Protein AF-A0A950S3W2-F1 (afdb_monomer_lite)

Secondary structure (DSSP, 8-state):
-TTHHHHTSSSSSS---TTSS-EEESSEEEEEEPPS-HHHHHHH--SSEEEEEEEPPSS--B-PPEEEETTEEEE-EEETTS---PPB----S--PPPP-SEEEEEEEEETTEEEEEEEEETTSEEE-TT-EEEEEE--

Structure (mmCIF, N/CA/C/O backbone):
data_AF-A0A950S3W2-F1
#
_entry.id   AF-A0A950S3W2-F1
#
loop_
_atom_site.group_PDB
_atom_site.id
_atom_site.type_symbol
_atom_site.label_atom_id
_atom_site.label_alt_id
_atom_site.label_comp_id
_atom_site.label_asym_id
_atom_site.label_entity_id
_atom_site.label_seq_id
_atom_site.pdbx_PDB_ins_code
_atom_site.Cartn_x
_atom_site.Cartn_y
_atom_site.Cartn_z
_atom_site.occupancy
_atom_site.B_iso_or_equiv
_atom_site.auth_seq_id
_atom_site.auth_comp_id
_atom_site.auth_asym_id
_atom_site.auth_atom_id
_atom_site.pdbx_PDB_model_num
ATOM 1 N N . MET A 1 1 ? 12.025 36.198 29.876 1.00 46.34 1 MET A N 1
ATOM 2 C CA . MET A 1 1 ? 12.358 36.046 28.439 1.00 46.34 1 MET A CA 1
ATOM 3 C C . MET A 1 1 ? 12.903 34.658 28.067 1.00 46.34 1 MET A C 1
ATOM 5 O O . MET A 1 1 ? 12.513 34.149 27.033 1.00 46.34 1 MET A O 1
ATOM 9 N N . ARG A 1 2 ? 13.694 33.974 28.914 1.00 46.84 2 ARG A N 1
ATOM 10 C CA . ARG A 1 2 ? 14.215 32.606 28.650 1.00 46.84 2 ARG A CA 1
ATOM 11 C C . ARG A 1 2 ? 13.176 31.465 28.613 1.00 46.84 2 ARG A C 1
ATOM 13 O O . ARG A 1 2 ? 13.414 30.462 27.960 1.00 46.84 2 ARG A O 1
ATOM 20 N N . LYS A 1 3 ? 12.030 31.611 29.296 1.00 39.44 3 LYS A N 1
ATOM 21 C CA . LYS A 1 3 ? 10.975 30.574 29.363 1.00 39.44 3 LYS A CA 1
ATOM 22 C C . LYS A 1 3 ? 10.058 30.535 28.131 1.00 39.44 3 LYS A C 1
ATOM 24 O O . LYS A 1 3 ? 9.446 29.512 27.872 1.00 39.44 3 LYS A O 1
ATOM 29 N N . LEU A 1 4 ? 9.996 31.628 27.366 1.00 46.94 4 LEU A N 1
ATOM 30 C CA . LEU A 1 4 ? 9.196 31.722 26.136 1.00 46.94 4 LEU A CA 1
ATOM 31 C C . LEU A 1 4 ? 9.912 31.108 24.924 1.00 46.94 4 LEU A C 1
ATOM 33 O O . LEU A 1 4 ? 9.260 30.726 23.963 1.00 46.94 4 LEU A O 1
ATOM 37 N N . ALA A 1 5 ? 11.239 30.957 24.988 1.00 48.47 5 ALA A N 1
ATOM 38 C CA . ALA A 1 5 ? 12.031 30.370 23.910 1.00 48.47 5 ALA A CA 1
ATOM 39 C C . ALA A 1 5 ? 11.947 28.832 23.858 1.00 48.47 5 ALA A C 1
ATOM 41 O O . ALA A 1 5 ? 12.119 28.257 22.790 1.00 48.47 5 ALA A O 1
ATOM 42 N N . LEU A 1 6 ? 11.649 28.157 24.980 1.00 47.00 6 LEU A N 1
ATOM 43 C CA . LEU A 1 6 ? 11.533 26.691 25.003 1.00 47.00 6 LEU A CA 1
ATOM 44 C C . LEU A 1 6 ? 10.199 26.178 24.443 1.00 47.00 6 LEU A C 1
ATOM 46 O O . LEU A 1 6 ? 10.153 25.072 23.917 1.00 47.00 6 LEU A O 1
ATOM 50 N N . ALA A 1 7 ? 9.125 26.969 24.521 1.00 48.53 7 ALA A N 1
ATOM 51 C CA . ALA A 1 7 ? 7.812 26.551 24.026 1.00 48.53 7 ALA A CA 1
ATOM 52 C C . ALA A 1 7 ? 7.728 26.547 22.487 1.00 48.53 7 ALA A C 1
ATOM 54 O O . ALA A 1 7 ? 6.929 25.811 21.919 1.00 48.53 7 ALA A O 1
ATOM 55 N N . ALA A 1 8 ? 8.576 27.326 21.808 1.00 47.78 8 ALA A N 1
ATOM 56 C CA . ALA A 1 8 ? 8.595 27.410 20.347 1.00 47.78 8 ALA A CA 1
ATOM 57 C C . ALA A 1 8 ? 9.380 26.267 19.671 1.00 47.78 8 ALA A C 1
ATOM 59 O O . ALA A 1 8 ? 9.231 26.056 18.472 1.00 47.78 8 ALA A O 1
ATOM 60 N N . ALA A 1 9 ? 10.194 25.514 20.421 1.00 49.66 9 ALA A N 1
ATOM 61 C CA . ALA A 1 9 ? 11.048 24.464 19.862 1.00 49.66 9 ALA A CA 1
ATOM 62 C C . ALA A 1 9 ? 10.365 23.085 19.757 1.00 49.66 9 ALA A C 1
ATOM 64 O O . ALA A 1 9 ? 10.875 22.215 19.058 1.00 49.66 9 ALA A O 1
ATOM 65 N N . LEU A 1 10 ? 9.217 22.868 20.414 1.00 49.28 10 LEU A N 1
ATOM 66 C CA . LEU A 1 10 ? 8.557 21.552 20.446 1.00 49.28 10 LEU A CA 1
ATOM 67 C C . LEU A 1 10 ? 7.534 21.308 19.322 1.00 49.28 10 LEU A C 1
ATOM 69 O O . LEU A 1 10 ? 7.019 20.201 19.209 1.00 49.28 10 LEU A O 1
ATOM 73 N N . VAL A 1 11 ? 7.229 22.307 18.488 1.00 50.56 11 VAL A N 1
ATOM 74 C CA . VAL A 1 11 ? 6.169 22.200 17.460 1.00 50.56 11 VAL A CA 1
ATOM 75 C C . VAL A 1 11 ? 6.723 21.816 16.074 1.00 50.56 11 VAL A C 1
ATOM 77 O O . VAL A 1 11 ? 5.967 21.606 15.134 1.00 50.56 11 VAL A O 1
ATOM 80 N N . LEU A 1 12 ? 8.042 21.664 15.923 1.00 48.38 12 LEU A N 1
ATOM 81 C CA . LEU A 1 12 ? 8.693 21.496 14.614 1.00 48.38 12 LEU A CA 1
ATOM 82 C C . LEU A 1 12 ? 8.993 20.046 14.186 1.00 48.38 12 LEU A C 1
ATOM 84 O O . LEU A 1 12 ? 9.631 19.858 13.157 1.00 48.38 12 LEU A O 1
ATOM 88 N N . PHE A 1 13 ? 8.522 19.020 14.907 1.00 47.81 13 PHE A N 1
ATOM 89 C CA . PHE A 1 13 ? 8.900 17.618 14.634 1.00 47.81 13 PHE A CA 1
ATOM 90 C C . PHE A 1 13 ? 7.822 16.713 14.008 1.00 47.81 13 PHE A C 1
ATOM 92 O O . PHE A 1 13 ? 8.011 15.503 13.962 1.00 47.81 13 PHE A O 1
ATOM 99 N N . ALA A 1 14 ? 6.710 17.249 13.497 1.00 48.41 14 ALA A N 1
ATOM 100 C CA . ALA A 1 14 ? 5.582 16.418 13.045 1.00 48.41 14 ALA A CA 1
ATOM 101 C C . ALA A 1 14 ? 5.309 16.421 11.525 1.00 48.41 14 ALA A C 1
ATOM 103 O O . ALA A 1 14 ? 4.193 16.109 11.121 1.00 48.41 14 ALA A O 1
ATOM 104 N N . ALA A 1 15 ? 6.270 16.784 10.665 1.00 47.22 15 ALA A N 1
ATOM 105 C CA . ALA A 1 15 ? 5.978 16.981 9.235 1.00 47.22 15 ALA A CA 1
ATOM 106 C C . ALA A 1 15 ? 6.979 16.359 8.243 1.00 47.22 15 ALA A C 1
ATOM 108 O O . ALA A 1 15 ? 7.160 16.885 7.147 1.00 47.22 15 ALA A O 1
ATOM 109 N N . THR A 1 16 ? 7.596 15.221 8.567 1.00 43.25 16 THR A N 1
ATOM 110 C CA . THR A 1 16 ? 8.374 14.440 7.584 1.00 43.25 16 THR A CA 1
ATOM 111 C C . THR A 1 16 ? 7.793 13.038 7.414 1.00 43.25 16 THR A C 1
ATOM 113 O O . THR A 1 16 ? 8.404 12.058 7.821 1.00 43.25 16 THR A O 1
ATOM 116 N N . ALA A 1 17 ? 6.595 12.931 6.837 1.00 50.59 17 ALA A N 1
ATOM 117 C CA . ALA A 1 17 ? 5.993 11.633 6.497 1.00 50.59 17 ALA A CA 1
ATOM 118 C C . ALA A 1 17 ? 5.350 11.598 5.096 1.00 50.59 17 ALA A C 1
ATOM 120 O O . ALA A 1 17 ? 4.615 10.677 4.762 1.00 50.59 17 ALA A O 1
ATOM 121 N N . PHE A 1 18 ? 5.643 12.570 4.226 1.00 45.41 18 PHE A N 1
ATOM 122 C CA . PHE A 1 18 ? 5.006 12.674 2.903 1.00 45.41 18 PHE A CA 1
ATOM 123 C C . PHE A 1 18 ? 5.556 11.715 1.825 1.00 45.41 18 PHE A C 1
ATOM 125 O O . PHE A 1 18 ? 5.277 11.901 0.646 1.00 45.41 18 PHE A O 1
ATOM 132 N N . ALA A 1 19 ? 6.282 10.662 2.208 1.00 54.50 19 ALA A N 1
ATOM 133 C CA . ALA A 1 19 ? 6.757 9.616 1.293 1.00 54.50 19 ALA A CA 1
ATOM 134 C C . ALA A 1 19 ? 6.420 8.190 1.773 1.00 54.50 19 ALA A C 1
ATOM 136 O O . ALA A 1 19 ? 7.074 7.233 1.374 1.00 54.50 19 ALA A O 1
ATOM 137 N N . GLN A 1 20 ? 5.418 8.027 2.645 1.00 74.00 20 GLN A N 1
ATOM 138 C CA . GLN A 1 20 ? 5.101 6.720 3.232 1.00 74.00 20 GLN A CA 1
ATOM 139 C C . GLN A 1 20 ? 4.090 5.883 2.442 1.00 74.00 20 GLN A C 1
ATOM 141 O O . GLN A 1 20 ? 3.775 4.798 2.906 1.00 74.00 20 GLN A O 1
ATOM 146 N N . GLN A 1 21 ? 3.584 6.334 1.286 1.00 85.94 21 GLN A N 1
ATOM 147 C CA . GLN A 1 21 ? 2.648 5.558 0.458 1.00 85.94 21 GLN A CA 1
ATOM 148 C C . GLN A 1 21 ? 2.937 5.704 -1.045 1.00 85.94 21 GLN A C 1
ATOM 150 O O . GLN A 1 21 ? 3.321 6.796 -1.475 1.00 85.94 21 GLN A O 1
ATOM 155 N N . PRO A 1 22 ? 2.750 4.642 -1.851 1.00 89.06 22 PRO A N 1
ATOM 156 C CA . PRO A 1 22 ? 2.891 4.721 -3.298 1.00 89.06 22 PRO A CA 1
ATOM 157 C C . PRO A 1 22 ? 1.784 5.585 -3.909 1.00 89.06 22 PRO A C 1
ATOM 159 O O . PRO A 1 22 ? 0.741 5.842 -3.296 1.00 89.06 22 PRO A O 1
ATOM 162 N N . ARG A 1 23 ? 1.975 6.011 -5.162 1.00 91.56 23 ARG A N 1
ATOM 163 C CA . ARG A 1 23 ? 0.945 6.764 -5.886 1.00 91.56 23 ARG A CA 1
ATOM 164 C C . ARG A 1 23 ? -0.194 5.833 -6.298 1.00 91.56 23 ARG A C 1
ATOM 166 O O . ARG A 1 23 ? -0.150 5.222 -7.363 1.00 91.56 23 ARG A O 1
ATOM 173 N N . ILE A 1 24 ? -1.231 5.768 -5.469 1.00 93.56 24 ILE A N 1
ATOM 174 C CA . ILE A 1 24 ? -2.447 5.003 -5.748 1.00 93.56 24 ILE A CA 1
ATOM 175 C C . ILE A 1 24 ? -3.443 5.883 -6.518 1.00 93.56 24 ILE A C 1
ATOM 177 O O . ILE A 1 24 ? -3.799 6.974 -6.073 1.00 93.56 24 ILE A O 1
ATOM 181 N N . VAL A 1 25 ? -3.888 5.419 -7.684 1.00 94.69 25 VAL A N 1
ATOM 182 C CA . VAL A 1 25 ? -4.834 6.102 -8.579 1.00 94.69 25 VAL A CA 1
ATOM 183 C C . VAL A 1 25 ? -6.117 5.292 -8.744 1.00 94.69 25 VAL A C 1
ATOM 185 O O . VAL A 1 25 ? -6.161 4.099 -8.450 1.00 94.69 25 VAL A O 1
ATOM 188 N N . HIS A 1 26 ? -7.173 5.970 -9.205 1.00 95.75 26 HIS A N 1
ATOM 189 C CA . HIS A 1 26 ? -8.501 5.396 -9.443 1.00 95.75 26 HIS A CA 1
ATOM 190 C C . HIS A 1 26 ? -9.041 4.582 -8.257 1.00 95.75 26 HIS A C 1
ATOM 192 O O . HIS A 1 26 ? -9.703 3.579 -8.453 1.00 95.75 26 HIS A O 1
ATOM 198 N N . GLY A 1 27 ? -8.786 4.993 -7.018 1.00 94.94 27 GLY A N 1
ATOM 199 C CA . GLY A 1 27 ? -9.340 4.356 -5.825 1.00 94.94 27 GLY A CA 1
ATOM 200 C C . GLY A 1 27 ? -9.488 5.348 -4.688 1.00 94.94 27 GLY A C 1
ATOM 201 O O . GLY A 1 27 ? -9.049 6.495 -4.787 1.00 94.94 27 GLY A O 1
ATOM 202 N N . THR A 1 28 ? -10.102 4.902 -3.597 1.00 96.62 28 THR A N 1
ATOM 203 C CA . THR A 1 28 ? -10.217 5.703 -2.373 1.00 96.62 28 THR A CA 1
ATOM 204 C C . THR A 1 28 ? -9.243 5.178 -1.335 1.00 96.62 28 THR A C 1
ATOM 206 O O . THR A 1 28 ? -9.381 4.038 -0.889 1.00 96.62 28 THR A O 1
ATOM 209 N N . VAL A 1 29 ? -8.280 6.002 -0.931 1.00 96.75 29 VAL A N 1
ATOM 210 C CA . VAL A 1 29 ? -7.288 5.636 0.086 1.00 96.75 29 VAL A CA 1
ATOM 211 C C . VAL A 1 29 ? -7.714 6.192 1.440 1.00 96.75 29 VAL A C 1
ATOM 213 O O . VAL A 1 29 ? -8.011 7.378 1.562 1.00 96.75 29 VAL A O 1
ATOM 216 N N . THR A 1 30 ? -7.752 5.331 2.455 1.00 96.81 30 THR A N 1
ATOM 217 C CA . THR A 1 30 ? -7.939 5.715 3.860 1.00 96.81 30 THR A CA 1
ATOM 218 C C . THR A 1 30 ? -6.699 5.325 4.650 1.00 96.81 30 THR A C 1
ATOM 220 O O . THR A 1 30 ? -6.422 4.135 4.804 1.00 96.81 30 THR A O 1
ATOM 223 N N . SER A 1 31 ? -5.973 6.318 5.157 1.00 96.00 31 SER A N 1
ATOM 224 C CA . SER A 1 31 ? -4.837 6.099 6.050 1.00 96.00 31 SER A CA 1
ATOM 225 C C . SER A 1 31 ? -5.294 5.789 7.474 1.00 96.00 31 SER A C 1
ATOM 227 O O . SER A 1 31 ? -6.200 6.440 8.001 1.00 96.00 31 SER A O 1
ATOM 229 N N . VAL A 1 32 ? -4.646 4.818 8.109 1.00 95.88 32 VAL A N 1
ATOM 230 C CA . VAL A 1 32 ? -4.821 4.462 9.522 1.00 95.88 32 VAL A CA 1
ATOM 231 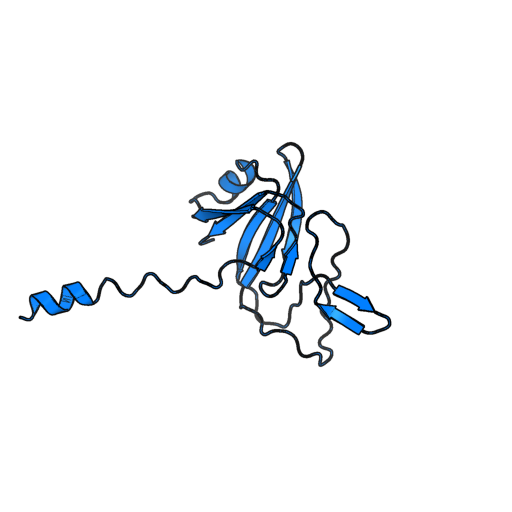C C . VAL A 1 32 ? -3.457 4.233 10.165 1.00 95.88 32 VAL A C 1
ATOM 233 O O . VAL A 1 32 ? -2.538 3.758 9.511 1.00 95.88 32 VAL A O 1
ATOM 236 N N . ALA A 1 33 ? -3.312 4.529 11.454 1.00 96.19 33 ALA A N 1
ATOM 237 C CA . ALA A 1 33 ? -2.081 4.212 12.176 1.00 96.19 33 ALA A CA 1
ATOM 238 C C . ALA A 1 33 ? -1.945 2.697 12.413 1.00 96.19 33 ALA A C 1
ATOM 240 O O . ALA A 1 33 ? -2.946 2.000 12.634 1.00 96.19 33 ALA A O 1
ATOM 241 N N . ALA A 1 34 ? -0.710 2.197 12.411 1.00 96.44 34 ALA A N 1
ATOM 242 C CA . ALA A 1 34 ? -0.394 0.839 12.826 1.00 96.44 34 ALA A CA 1
ATOM 243 C C . ALA A 1 34 ? -0.820 0.607 14.281 1.00 96.44 34 ALA A C 1
ATOM 245 O O . ALA A 1 34 ? -0.571 1.420 15.175 1.00 96.44 34 ALA A O 1
ATOM 246 N N . SER A 1 35 ? -1.490 -0.517 14.515 1.00 96.31 35 SER A N 1
ATOM 247 C CA . SER A 1 35 ? -1.806 -0.976 15.864 1.00 96.31 35 SER A CA 1
ATOM 248 C C . SER A 1 35 ? -0.659 -1.808 16.446 1.00 96.31 35 SER A C 1
ATOM 250 O O . SER A 1 35 ? 0.222 -2.266 15.722 1.00 96.31 35 SER A O 1
ATOM 252 N N . ALA A 1 36 ? -0.705 -2.069 17.755 1.00 95.75 36 ALA A N 1
ATOM 253 C CA . ALA A 1 36 ? 0.256 -2.957 18.415 1.00 95.75 36 ALA A CA 1
ATOM 254 C C . ALA A 1 36 ? 0.227 -4.404 17.874 1.00 95.75 36 ALA A C 1
ATOM 256 O O . ALA A 1 36 ? 1.217 -5.119 18.006 1.00 95.75 36 ALA A O 1
ATOM 257 N N . ASP A 1 37 ? -0.887 -4.832 17.266 1.00 97.06 37 ASP A N 1
ATOM 258 C CA . ASP A 1 37 ? -1.014 -6.118 16.574 1.00 97.06 37 ASP A CA 1
ATOM 259 C C . ASP A 1 37 ? -1.405 -5.885 15.108 1.00 97.06 37 ASP A C 1
ATOM 261 O O . ASP A 1 37 ? -2.577 -5.930 14.716 1.00 97.06 37 ASP A O 1
ATOM 265 N N . LEU A 1 38 ? -0.391 -5.635 14.278 1.00 95.81 38 LEU A N 1
ATOM 266 C CA . LEU A 1 38 ? -0.557 -5.439 12.839 1.00 95.81 38 LEU A CA 1
ATOM 267 C C . LEU A 1 38 ? -1.270 -6.627 12.169 1.00 95.81 38 LEU A C 1
ATOM 269 O O . LEU A 1 38 ? -2.098 -6.436 11.279 1.00 95.81 38 LEU A O 1
ATOM 273 N N . GLY A 1 39 ? -0.994 -7.857 12.610 1.00 95.81 39 GLY A N 1
ATOM 274 C CA . GLY A 1 39 ? -1.597 -9.057 12.034 1.00 95.81 39 GLY A CA 1
ATOM 275 C C . GLY A 1 39 ? -3.105 -9.116 12.273 1.00 95.81 39 GLY A C 1
ATOM 276 O O . GLY A 1 39 ? -3.868 -9.424 11.352 1.00 95.81 39 GLY A O 1
ATOM 277 N N . ALA A 1 40 ? -3.551 -8.803 13.490 1.00 96.50 40 ALA A N 1
ATOM 278 C CA . ALA A 1 40 ? -4.972 -8.690 13.804 1.00 96.50 40 ALA A CA 1
ATOM 279 C C . ALA A 1 40 ? -5.633 -7.516 13.067 1.00 96.50 40 ALA A C 1
ATOM 281 O O . ALA A 1 40 ? -6.747 -7.675 12.570 1.00 96.50 40 ALA A O 1
ATOM 282 N N . GLN A 1 41 ? -4.947 -6.376 12.931 1.00 96.81 41 GLN A N 1
ATOM 283 C CA . GLN A 1 41 ? -5.448 -5.221 12.177 1.00 96.81 41 GLN A CA 1
ATOM 284 C C . GLN A 1 41 ? -5.694 -5.557 10.698 1.00 96.81 41 GLN A C 1
ATOM 286 O O . GLN A 1 41 ? -6.751 -5.222 10.163 1.00 96.81 41 GLN A O 1
ATOM 291 N N . ILE A 1 42 ? -4.761 -6.266 10.054 1.00 96.25 42 ILE A N 1
ATOM 292 C CA . ILE A 1 42 ? -4.905 -6.704 8.659 1.00 96.25 42 ILE A CA 1
ATOM 293 C C . ILE A 1 42 ? -6.071 -7.694 8.527 1.00 96.25 42 ILE A C 1
ATOM 295 O O . ILE A 1 42 ? -6.966 -7.470 7.715 1.00 96.25 42 ILE A O 1
ATOM 299 N N . ARG A 1 43 ? -6.120 -8.748 9.357 1.00 94.25 43 ARG A N 1
ATOM 300 C CA . ARG A 1 43 ? -7.200 -9.761 9.312 1.00 94.25 43 ARG A CA 1
ATOM 301 C C . ARG A 1 43 ? -8.581 -9.200 9.682 1.00 94.25 43 ARG A C 1
ATOM 303 O O . ARG A 1 43 ? -9.611 -9.725 9.258 1.00 94.25 43 ARG A O 1
ATOM 310 N N . GLY A 1 44 ? -8.620 -8.154 10.503 1.00 93.62 44 GLY A N 1
ATOM 311 C CA . GLY A 1 44 ? -9.848 -7.470 10.909 1.00 93.62 44 GLY A CA 1
ATOM 312 C C . GLY A 1 44 ? -10.386 -6.494 9.862 1.00 93.62 44 GLY A C 1
ATOM 313 O O . GLY A 1 44 ? -11.576 -6.177 9.880 1.00 93.62 44 GLY A O 1
ATOM 314 N N . SER A 1 45 ? -9.543 -6.033 8.936 1.00 92.50 45 SER A N 1
ATOM 315 C CA . SER A 1 45 ? -9.965 -5.135 7.863 1.00 92.50 45 SER A CA 1
ATOM 316 C C . SER A 1 45 ? -10.885 -5.848 6.867 1.00 92.50 45 SER A C 1
ATOM 318 O O . SER A 1 45 ? -10.836 -7.064 6.675 1.00 92.50 45 SER A O 1
ATOM 320 N N . ARG A 1 46 ? -11.777 -5.077 6.247 1.00 90.69 46 ARG A N 1
ATOM 321 C CA . ARG A 1 46 ? -12.705 -5.537 5.199 1.00 90.69 46 ARG A CA 1
ATOM 322 C C . ARG A 1 46 ? -12.521 -4.773 3.893 1.00 90.69 46 ARG A C 1
ATOM 324 O O . ARG A 1 46 ? -13.300 -4.933 2.959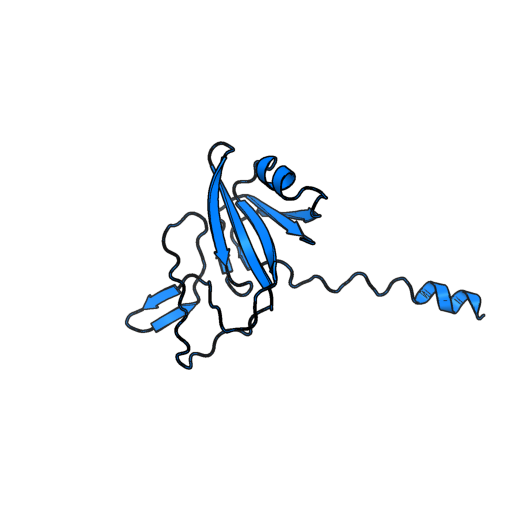 1.00 90.69 46 ARG A O 1
ATOM 331 N N . THR A 1 47 ? -11.501 -3.926 3.832 1.00 95.56 47 THR A N 1
ATOM 332 C CA . THR A 1 47 ? -11.176 -3.154 2.642 1.00 95.56 47 THR A CA 1
ATOM 333 C C . THR A 1 47 ? -10.575 -4.071 1.584 1.00 95.56 47 THR A C 1
ATOM 335 O O . THR A 1 47 ? -9.745 -4.917 1.906 1.00 95.56 47 THR A O 1
ATOM 338 N N . LYS A 1 48 ? -10.968 -3.889 0.316 1.00 96.75 48 LYS A N 1
ATOM 339 C CA . LYS A 1 48 ? -10.514 -4.735 -0.801 1.00 96.75 48 LYS A CA 1
ATOM 340 C C . LYS A 1 48 ? -8.989 -4.798 -0.912 1.00 96.75 48 LYS A C 1
ATOM 342 O O . LYS A 1 48 ? -8.455 -5.852 -1.245 1.00 96.75 48 LYS A O 1
ATOM 347 N N . TYR A 1 49 ? -8.301 -3.698 -0.610 1.00 97.69 49 TYR A N 1
ATOM 348 C CA . TYR A 1 49 ? -6.847 -3.672 -0.507 1.00 97.69 49 TYR A CA 1
ATOM 349 C C . TYR A 1 49 ? -6.380 -3.105 0.831 1.00 97.69 49 TYR A C 1
ATOM 351 O O . TYR A 1 49 ? -6.952 -2.142 1.346 1.00 97.69 49 TYR A O 1
ATOM 359 N N . ILE A 1 50 ? -5.310 -3.682 1.372 1.00 97.94 50 ILE A N 1
ATOM 360 C CA . ILE A 1 50 ? -4.654 -3.220 2.599 1.00 97.94 50 ILE A CA 1
ATOM 361 C C . ILE A 1 50 ? -3.165 -3.101 2.302 1.00 97.94 50 ILE A C 1
ATOM 363 O O . ILE A 1 50 ? -2.579 -4.064 1.816 1.00 97.94 50 ILE A O 1
ATOM 367 N N . GLY A 1 51 ? -2.555 -1.951 2.563 1.00 96.75 51 GLY A N 1
ATOM 368 C CA . GLY A 1 51 ? -1.148 -1.701 2.257 1.00 96.75 51 GLY A CA 1
ATOM 369 C C . GLY A 1 51 ? -0.369 -1.098 3.411 1.00 96.75 51 GLY A C 1
ATOM 370 O O . GLY A 1 51 ? -0.954 -0.419 4.246 1.00 96.75 51 GLY A O 1
ATOM 371 N N . TYR A 1 52 ? 0.937 -1.336 3.442 1.00 96.56 52 TYR A N 1
ATOM 372 C CA . TYR A 1 52 ? 1.887 -0.618 4.296 1.00 96.56 52 TYR A CA 1
ATOM 373 C C . TYR A 1 52 ? 3.285 -0.628 3.678 1.00 96.56 52 TYR A C 1
ATOM 375 O O . TYR A 1 52 ? 3.574 -1.437 2.793 1.00 96.56 52 TYR A O 1
ATOM 383 N N . ALA A 1 53 ? 4.152 0.270 4.141 1.00 94.69 53 ALA A N 1
ATOM 384 C CA . ALA A 1 53 ? 5.554 0.320 3.740 1.00 94.69 53 ALA A CA 1
ATOM 385 C C . ALA A 1 53 ? 6.427 -0.557 4.653 1.00 94.69 53 ALA A C 1
ATOM 387 O O . ALA A 1 53 ? 6.175 -0.649 5.851 1.00 94.69 53 ALA A O 1
ATOM 388 N N . VAL A 1 54 ? 7.464 -1.176 4.088 1.00 91.06 54 VAL A N 1
ATOM 389 C CA . VAL A 1 54 ? 8.477 -1.973 4.800 1.00 91.06 54 VAL A CA 1
ATOM 390 C C . VAL A 1 54 ? 9.871 -1.514 4.373 1.00 91.06 54 VAL A C 1
ATOM 392 O O . VAL A 1 54 ? 10.058 -1.259 3.182 1.00 91.06 54 VAL A O 1
ATOM 395 N N . PRO A 1 55 ? 10.861 -1.435 5.285 1.00 89.19 55 PRO A N 1
ATOM 396 C CA . PRO A 1 55 ? 12.253 -1.180 4.924 1.00 89.19 55 PRO A CA 1
ATOM 397 C C . PRO A 1 55 ? 12.776 -2.151 3.863 1.00 89.19 55 PRO A C 1
ATOM 399 O O . PRO A 1 55 ? 12.624 -3.368 3.979 1.00 89.19 55 PRO A O 1
ATOM 402 N N . GLN A 1 56 ? 13.412 -1.600 2.836 1.00 82.12 56 GLN A N 1
ATOM 403 C CA . GLN A 1 56 ? 14.104 -2.363 1.809 1.00 82.12 56 GLN A CA 1
ATOM 404 C C . GLN A 1 56 ? 15.538 -2.660 2.275 1.00 82.12 56 GLN A C 1
ATOM 406 O O . GLN A 1 56 ? 16.173 -1.831 2.925 1.00 82.12 56 GLN A O 1
ATOM 411 N N . ILE A 1 57 ? 16.062 -3.836 1.928 1.00 81.69 57 ILE A N 1
ATOM 412 C CA . ILE A 1 57 ? 17.503 -4.104 2.025 1.00 81.69 57 ILE A CA 1
ATOM 413 C C . ILE A 1 57 ? 18.205 -3.319 0.906 1.00 81.69 57 ILE A C 1
ATOM 415 O O . ILE A 1 57 ? 17.636 -3.131 -0.171 1.00 81.69 57 ILE A O 1
ATOM 419 N N . GLU A 1 58 ? 19.420 -2.834 1.165 1.00 73.56 58 GLU A N 1
ATOM 420 C CA . GLU A 1 58 ? 20.220 -2.143 0.150 1.00 73.56 58 GLU A CA 1
ATOM 421 C C . GLU A 1 58 ? 20.424 -3.018 -1.096 1.00 73.56 58 GLU A C 1
ATOM 423 O O . GLU A 1 58 ? 20.757 -4.200 -0.997 1.00 73.56 58 GLU A O 1
ATOM 428 N N . GLY A 1 59 ? 20.229 -2.413 -2.268 1.00 69.75 59 GLY A N 1
ATOM 429 C CA . GLY A 1 59 ? 20.292 -3.073 -3.569 1.00 69.75 59 GLY A CA 1
ATOM 430 C C . GLY A 1 59 ? 19.298 -2.461 -4.556 1.00 69.75 59 GLY A C 1
ATOM 431 O O . GLY A 1 59 ? 18.354 -1.770 -4.160 1.00 69.75 59 GLY A O 1
ATOM 432 N N . GLU A 1 60 ? 19.504 -2.704 -5.849 1.00 65.69 60 GLU A N 1
ATOM 433 C CA . GLU A 1 60 ? 18.544 -2.307 -6.879 1.00 65.69 60 GLU A CA 1
ATOM 434 C C . GLU A 1 60 ? 17.410 -3.335 -6.958 1.00 65.69 60 GLU A C 1
ATOM 436 O O . GLU A 1 60 ? 17.613 -4.507 -7.277 1.00 65.69 60 GLU A O 1
ATOM 441 N N . HIS A 1 61 ? 16.194 -2.903 -6.613 1.00 71.69 61 HIS A N 1
ATOM 442 C CA . HIS A 1 61 ? 14.998 -3.744 -6.624 1.00 71.69 61 HIS A CA 1
ATOM 443 C C . HIS A 1 61 ? 13.847 -2.987 -7.285 1.00 71.69 61 HIS A C 1
ATOM 445 O O . HIS A 1 61 ? 13.217 -2.125 -6.667 1.00 71.69 61 HIS A O 1
ATOM 451 N N . VAL A 1 62 ? 13.547 -3.319 -8.542 1.00 74.44 62 VAL A N 1
ATOM 452 C CA . VAL A 1 62 ? 12.423 -2.709 -9.261 1.00 74.44 62 VAL A CA 1
ATOM 453 C C . VAL A 1 62 ? 11.236 -3.663 -9.259 1.00 74.44 62 VAL A C 1
ATOM 455 O O . VAL A 1 62 ? 11.211 -4.678 -9.958 1.00 74.44 62 VAL A O 1
ATOM 458 N N . MET A 1 63 ? 10.222 -3.314 -8.467 1.00 79.25 63 MET A N 1
ATOM 459 C CA . MET A 1 63 ? 8.998 -4.093 -8.283 1.00 79.25 63 MET A CA 1
ATOM 460 C C . MET A 1 63 ? 7.770 -3.443 -8.933 1.00 79.25 63 MET A C 1
ATOM 462 O O . MET A 1 63 ? 6.645 -3.603 -8.459 1.00 79.25 63 MET A O 1
ATOM 466 N N . CYS A 1 64 ? 7.976 -2.699 -10.021 1.00 79.62 64 CYS A N 1
ATOM 467 C CA . CYS A 1 64 ? 6.890 -2.129 -10.813 1.00 79.62 64 CYS A CA 1
ATOM 468 C C . CYS A 1 64 ? 6.372 -3.096 -11.878 1.00 79.62 64 CYS A C 1
ATOM 470 O O . CYS A 1 64 ? 7.029 -4.049 -12.287 1.00 79.62 64 CYS A O 1
ATOM 472 N N . CYS A 1 65 ? 5.165 -2.816 -12.357 1.00 78.19 65 CYS A N 1
ATOM 473 C CA . CYS A 1 65 ? 4.547 -3.544 -13.451 1.00 78.19 65 CYS A CA 1
ATOM 474 C C . CYS A 1 65 ? 5.039 -2.945 -14.759 1.00 78.19 65 CYS A C 1
ATOM 476 O O . CYS A 1 65 ? 4.832 -1.760 -15.024 1.00 78.19 65 CYS A O 1
ATOM 478 N N . PHE A 1 66 ? 5.691 -3.762 -15.575 1.00 69.00 66 PHE A N 1
ATOM 479 C CA . PHE A 1 66 ? 6.199 -3.331 -16.866 1.00 69.00 66 PHE A CA 1
ATOM 480 C C . PHE A 1 66 ? 5.186 -3.624 -17.962 1.00 69.00 66 PHE A C 1
ATOM 482 O O . PHE A 1 66 ? 4.564 -4.688 -17.990 1.00 69.00 66 PHE A O 1
ATOM 489 N N . GLN A 1 67 ? 5.044 -2.685 -18.891 1.00 57.44 67 GLN A N 1
ATOM 490 C CA . GLN A 1 67 ? 4.485 -2.995 -20.199 1.00 57.44 67 GLN A CA 1
ATOM 491 C C . GLN A 1 67 ? 5.651 -3.312 -21.133 1.00 57.44 67 GLN A C 1
ATOM 493 O O . GLN A 1 67 ? 6.599 -2.532 -21.229 1.00 57.44 67 GLN A O 1
ATOM 498 N N . ASN A 1 68 ? 5.585 -4.464 -21.802 1.00 56.69 68 ASN A N 1
ATOM 499 C CA . ASN A 1 68 ? 6.548 -4.813 -22.841 1.00 56.69 68 ASN A CA 1
ATOM 500 C C . ASN A 1 68 ? 6.153 -4.098 -24.137 1.00 56.69 68 ASN A C 1
ATOM 502 O O . ASN A 1 68 ? 5.017 -4.245 -24.600 1.00 56.69 68 ASN A O 1
ATOM 506 N N . TYR A 1 69 ? 7.091 -3.372 -24.740 1.00 50.91 69 TYR A N 1
ATOM 507 C CA . TYR A 1 69 ? 6.957 -2.860 -26.104 1.00 50.91 69 TYR A CA 1
ATOM 508 C C . TYR A 1 69 ? 8.188 -3.283 -26.915 1.00 50.91 69 TYR A C 1
ATOM 510 O O . TYR A 1 69 ? 9.206 -2.595 -26.938 1.00 50.91 69 TYR A O 1
ATOM 518 N N . GLY A 1 70 ? 8.121 -4.466 -27.535 1.00 59.59 70 GLY A N 1
ATOM 519 C CA . GLY A 1 70 ? 9.315 -5.120 -28.080 1.00 59.59 70 GLY A CA 1
ATOM 520 C C . GLY A 1 70 ? 10.286 -5.489 -26.953 1.00 59.59 70 GLY A C 1
ATOM 521 O O . GLY A 1 70 ? 9.869 -6.122 -25.985 1.00 59.59 70 GLY A O 1
ATOM 522 N N . ASP A 1 71 ? 11.541 -5.052 -27.063 1.00 52.88 71 ASP A N 1
ATOM 523 C CA . ASP A 1 71 ? 12.588 -5.280 -26.053 1.00 52.88 71 ASP A 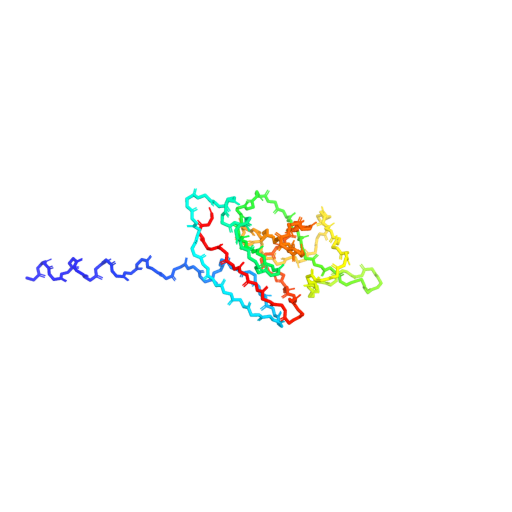CA 1
ATOM 524 C C . ASP A 1 71 ? 12.575 -4.247 -24.908 1.00 52.88 71 ASP A C 1
ATOM 526 O O . ASP A 1 71 ? 13.296 -4.403 -23.925 1.00 52.88 71 ASP A O 1
ATOM 530 N N . PHE A 1 72 ? 11.759 -3.190 -25.006 1.00 43.91 72 PHE A N 1
ATOM 531 C CA . PHE A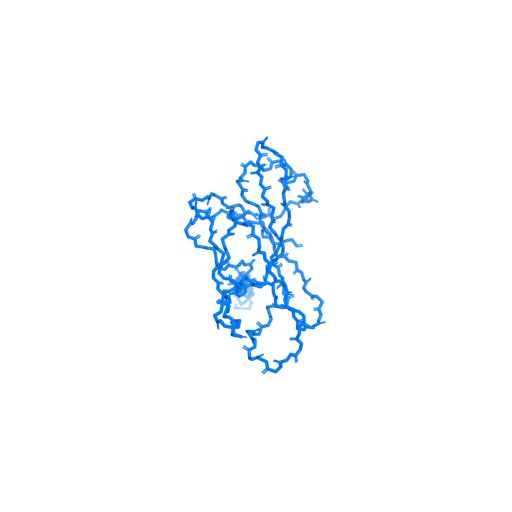 1 72 ? 11.718 -2.125 -24.005 1.00 43.91 72 PHE A CA 1
ATOM 532 C C . PHE A 1 72 ? 10.778 -2.465 -22.849 1.00 43.91 72 PHE A C 1
ATOM 534 O O . PHE A 1 72 ? 9.596 -2.772 -23.056 1.00 43.91 72 PHE A O 1
ATOM 541 N N . ARG A 1 73 ? 11.294 -2.324 -21.623 1.00 57.28 73 ARG A N 1
ATOM 542 C CA . ARG A 1 73 ? 10.524 -2.405 -20.379 1.00 57.28 73 ARG A CA 1
ATOM 543 C C . ARG A 1 73 ? 10.221 -0.993 -19.892 1.00 57.28 73 ARG A C 1
ATOM 545 O O . ARG A 1 73 ? 11.062 -0.314 -19.322 1.00 57.28 73 ARG A O 1
ATOM 552 N N . SER A 1 74 ? 8.998 -0.528 -20.122 1.00 54.22 74 SER A N 1
ATOM 553 C CA . SER A 1 74 ? 8.552 0.767 -19.599 1.00 54.22 74 SER A CA 1
ATOM 554 C C . SER A 1 74 ? 7.854 0.570 -18.254 1.00 54.22 74 SER A C 1
ATOM 556 O O . SER A 1 74 ? 6.942 -0.256 -18.149 1.00 54.22 74 SER A O 1
ATOM 558 N N . GLY A 1 75 ? 8.284 1.320 -17.230 1.00 59.19 75 GLY A N 1
ATOM 559 C CA . GLY A 1 75 ? 7.626 1.381 -15.923 1.00 59.19 75 GLY A CA 1
ATOM 560 C C . GLY A 1 75 ? 6.184 1.868 -16.074 1.00 59.19 75 GLY A C 1
ATOM 561 O O . GLY A 1 75 ? 5.936 3.045 -16.336 1.00 59.19 75 GLY A O 1
ATOM 562 N N . GLY A 1 76 ? 5.235 0.940 -15.968 1.00 65.88 76 GLY A N 1
ATOM 563 C CA . GLY A 1 76 ? 3.819 1.174 -16.204 1.00 65.88 76 GLY A CA 1
ATOM 564 C C . GLY A 1 76 ? 3.011 1.366 -14.923 1.00 65.88 76 GLY A C 1
ATOM 565 O O . GLY A 1 76 ? 3.516 1.361 -13.802 1.00 65.88 76 GLY A O 1
ATOM 566 N N . THR A 1 77 ? 1.702 1.528 -15.109 1.00 80.19 77 THR A N 1
ATOM 567 C CA . THR A 1 77 ? 0.725 1.513 -14.016 1.00 80.19 77 THR A CA 1
ATOM 568 C C . THR A 1 77 ? 0.386 0.070 -13.635 1.00 80.19 77 THR A C 1
ATOM 570 O O . THR A 1 77 ? -0.041 -0.717 -14.482 1.00 80.19 77 THR A O 1
ATOM 573 N N . CYS A 1 78 ? 0.541 -0.267 -12.357 1.00 85.69 78 CYS A N 1
ATOM 574 C CA . CYS A 1 78 ? 0.193 -1.560 -11.783 1.00 85.69 78 CYS A CA 1
ATOM 575 C C . CYS A 1 78 ? -1.296 -1.656 -11.480 1.00 85.69 78 CYS A C 1
ATOM 577 O O . CYS A 1 78 ? -1.762 -1.091 -10.495 1.00 85.69 78 CYS A O 1
ATOM 579 N N . LYS A 1 79 ? -2.042 -2.422 -12.274 1.00 89.25 79 LYS A N 1
ATOM 580 C CA . LYS A 1 79 ? -3.445 -2.722 -11.970 1.00 89.25 79 LYS A CA 1
ATOM 581 C C . LYS A 1 79 ? -3.532 -3.754 -10.850 1.00 89.25 79 LYS A C 1
ATOM 583 O O . LYS A 1 79 ? -3.064 -4.882 -11.004 1.00 89.25 79 LYS A O 1
ATOM 588 N N . LEU A 1 80 ? -4.122 -3.374 -9.720 1.00 90.62 80 LEU A N 1
ATOM 589 C CA . LEU A 1 80 ? -4.165 -4.213 -8.517 1.00 90.62 80 LEU A CA 1
ATOM 590 C C . LEU A 1 80 ? -5.076 -5.445 -8.652 1.00 90.62 80 LEU A C 1
ATOM 592 O O . LEU A 1 80 ? -4.899 -6.435 -7.935 1.00 90.62 80 LEU A O 1
ATOM 596 N N . ASP A 1 81 ? -6.032 -5.387 -9.577 1.00 88.81 81 ASP A N 1
ATOM 597 C CA . ASP A 1 81 ? -6.994 -6.444 -9.886 1.00 88.81 81 ASP A CA 1
ATOM 598 C C . ASP A 1 81 ? -6.549 -7.380 -11.021 1.00 88.81 81 ASP A C 1
ATOM 600 O O . ASP A 1 81 ? -7.230 -8.364 -11.293 1.00 88.81 81 ASP A O 1
ATOM 604 N N . HIS A 1 82 ? -5.411 -7.108 -11.666 1.00 82.31 82 HIS A N 1
ATOM 605 C CA . HIS A 1 82 ? -4.885 -7.929 -12.755 1.00 82.31 82 HIS A CA 1
ATOM 606 C C . HIS A 1 82 ? -3.768 -8.868 -12.267 1.00 82.31 82 HIS A C 1
ATOM 608 O O . HIS A 1 82 ? -3.027 -8.579 -11.322 1.00 82.31 82 HIS A O 1
ATOM 614 N N . GLU A 1 83 ? -3.621 -10.017 -12.920 1.00 64.06 83 GLU A N 1
ATOM 615 C CA . GLU A 1 83 ? -2.452 -10.896 -12.804 1.00 64.06 83 GLU A CA 1
ATOM 616 C C . GLU A 1 83 ? -1.263 -10.425 -13.654 1.00 64.06 83 GLU A C 1
ATOM 618 O O . GLU A 1 83 ? -1.456 -9.821 -14.705 1.00 64.06 83 GLU A O 1
ATOM 623 N N . GLY A 1 84 ? -0.041 -10.747 -13.223 1.00 56.91 84 GLY A N 1
ATOM 624 C CA . GLY A 1 84 ? 1.180 -10.506 -13.998 1.00 56.91 84 GLY A CA 1
ATOM 625 C C . GLY A 1 84 ? 1.979 -9.291 -13.534 1.00 56.91 84 GLY A C 1
ATOM 626 O O . GLY A 1 84 ? 1.954 -8.242 -14.167 1.00 56.91 84 GLY A O 1
ATOM 627 N N . ASN A 1 85 ? 2.753 -9.471 -12.464 1.00 55.38 85 ASN A N 1
ATOM 628 C CA . ASN A 1 85 ? 3.871 -8.585 -12.158 1.00 55.38 85 ASN A CA 1
ATOM 629 C C . ASN A 1 85 ? 5.146 -9.368 -12.463 1.00 55.38 85 ASN A C 1
ATOM 631 O O . ASN A 1 85 ? 5.391 -10.405 -11.846 1.00 55.38 85 ASN A O 1
ATOM 635 N N . PHE A 1 86 ? 5.931 -8.901 -13.428 1.00 52.31 86 PHE A N 1
ATOM 636 C CA . PHE A 1 86 ? 7.280 -9.409 -13.635 1.00 52.31 86 PHE A CA 1
ATOM 637 C C . PHE A 1 86 ? 8.233 -8.533 -12.835 1.00 52.31 86 PHE A C 1
ATOM 639 O O . PHE A 1 86 ? 8.305 -7.329 -13.061 1.00 52.31 86 PHE A O 1
ATOM 646 N N . PHE A 1 87 ? 8.943 -9.146 -11.896 1.00 53.31 87 PHE A N 1
ATOM 647 C CA . PHE A 1 87 ? 10.039 -8.505 -11.185 1.00 53.31 87 PHE A CA 1
ATOM 648 C C . PHE A 1 87 ? 11.301 -8.654 -12.037 1.00 53.31 87 PHE A C 1
ATOM 650 O O . PHE A 1 87 ? 11.613 -9.761 -12.483 1.00 53.31 87 PHE A O 1
ATOM 657 N N . SER A 1 88 ? 11.995 -7.549 -12.300 1.00 51.28 88 SER A N 1
ATOM 658 C CA . SER A 1 88 ? 13.312 -7.580 -12.936 1.00 51.28 88 SER A CA 1
ATOM 659 C C . SER A 1 88 ? 14.362 -7.346 -11.861 1.00 51.28 88 SER A C 1
ATOM 661 O O . SER A 1 88 ? 14.334 -6.312 -11.203 1.00 51.28 88 SER A O 1
ATOM 663 N N . ASN A 1 89 ? 15.276 -8.303 -11.712 1.00 50.47 89 ASN A N 1
ATOM 664 C CA . ASN A 1 89 ? 16.501 -8.164 -10.915 1.00 50.47 89 ASN A CA 1
ATOM 665 C C . ASN A 1 89 ? 17.725 -7.956 -11.827 1.00 50.47 89 ASN A C 1
ATOM 667 O O . ASN A 1 89 ? 18.838 -8.280 -11.432 1.00 50.47 89 ASN A O 1
ATOM 671 N N . ASP A 1 90 ? 17.515 -7.592 -13.095 1.00 48.38 90 ASP A N 1
ATOM 672 C CA . ASP A 1 90 ? 18.616 -7.463 -14.050 1.00 48.38 90 ASP A CA 1
ATOM 673 C C . ASP A 1 90 ? 19.281 -6.095 -13.855 1.00 48.38 90 ASP A C 1
ATOM 675 O O . ASP A 1 90 ? 18.661 -5.076 -14.151 1.00 48.38 90 ASP A O 1
ATOM 679 N N . ASP A 1 91 ? 20.527 -6.096 -13.370 1.00 47.47 91 ASP A N 1
ATOM 680 C CA . ASP A 1 91 ? 21.403 -4.933 -13.110 1.00 47.47 91 ASP A CA 1
ATOM 681 C C . ASP A 1 91 ? 21.845 -4.208 -14.407 1.00 47.47 91 ASP A C 1
ATOM 683 O O . ASP A 1 91 ? 22.952 -3.672 -14.517 1.00 47.47 91 ASP A O 1
ATOM 687 N N . ARG A 1 92 ? 21.048 -4.279 -15.476 1.00 49.12 92 ARG A N 1
ATOM 688 C CA . ARG A 1 92 ? 21.456 -3.869 -16.826 1.00 49.12 92 ARG A CA 1
ATOM 689 C C . ARG A 1 92 ? 21.224 -2.383 -17.032 1.00 49.12 92 ARG A C 1
ATOM 691 O O . ARG A 1 92 ? 20.306 -2.044 -17.762 1.00 49.12 92 ARG A O 1
ATOM 698 N N . ASP A 1 93 ? 22.081 -1.543 -16.451 1.00 47.59 93 ASP A N 1
ATOM 699 C CA . ASP A 1 93 ? 22.381 -0.151 -16.863 1.00 47.59 93 ASP A CA 1
ATOM 700 C C . ASP A 1 93 ? 21.176 0.776 -17.180 1.00 47.59 93 ASP A C 1
ATOM 702 O O . ASP A 1 93 ? 21.338 1.852 -17.765 1.00 47.59 93 ASP A O 1
ATOM 706 N N . GLU A 1 94 ? 19.952 0.400 -16.812 1.00 54.53 94 GLU A N 1
ATOM 707 C CA . GLU A 1 94 ? 18.758 1.187 -17.059 1.00 54.53 94 GLU A CA 1
ATOM 708 C C . GLU A 1 94 ? 18.607 2.185 -15.919 1.00 54.53 94 GLU A C 1
ATOM 710 O O . GLU A 1 94 ? 18.703 1.857 -14.741 1.00 54.53 94 GLU A O 1
ATOM 715 N N . LEU A 1 95 ? 18.376 3.446 -16.282 1.00 53.50 95 LEU A N 1
ATOM 716 C CA . LEU A 1 95 ? 18.086 4.513 -15.335 1.00 53.50 95 LEU A CA 1
ATOM 717 C C . LEU A 1 95 ? 16.799 4.171 -14.575 1.00 53.50 95 LEU A C 1
ATOM 719 O O . LEU A 1 95 ? 15.692 4.485 -15.021 1.00 53.50 95 LEU A O 1
ATOM 723 N N . HIS A 1 96 ? 16.946 3.520 -13.429 1.00 58.12 96 HIS A N 1
ATOM 724 C CA . HIS A 1 96 ? 15.844 3.228 -12.534 1.00 58.12 96 HIS A CA 1
ATOM 725 C C . HIS A 1 96 ? 15.587 4.428 -11.612 1.00 58.12 96 HIS A C 1
ATOM 727 O O . HIS A 1 96 ? 16.517 5.157 -11.248 1.00 58.12 96 HIS A O 1
ATOM 733 N N . PRO A 1 97 ? 14.323 4.684 -11.234 1.00 58.97 97 PRO A N 1
ATOM 734 C CA . PRO A 1 97 ? 14.026 5.655 -10.193 1.00 58.97 97 PRO A CA 1
ATOM 735 C C . PRO A 1 97 ? 14.800 5.312 -8.917 1.00 58.97 97 PRO A C 1
ATOM 737 O O . PRO A 1 97 ? 14.937 4.145 -8.559 1.00 58.97 97 PRO A O 1
ATOM 740 N N . VAL A 1 98 ? 15.302 6.336 -8.227 1.00 59.19 98 VAL A N 1
ATOM 741 C CA . VAL A 1 98 ? 15.999 6.161 -6.947 1.00 59.19 98 VAL A CA 1
ATOM 742 C C . VAL A 1 98 ? 15.071 5.425 -5.977 1.00 59.19 98 VAL A C 1
ATOM 744 O O . VAL A 1 98 ? 13.973 5.912 -5.698 1.00 59.19 98 VAL A O 1
ATOM 747 N N . SER A 1 99 ? 15.515 4.270 -5.466 1.00 66.50 99 SER A N 1
ATOM 748 C CA . SER A 1 99 ? 14.760 3.505 -4.468 1.00 66.50 99 SER A CA 1
ATOM 749 C C . SER A 1 99 ? 14.459 4.379 -3.252 1.00 66.50 99 SER A C 1
ATOM 751 O O . SER A 1 99 ? 15.318 5.099 -2.738 1.00 66.50 99 SER A O 1
ATOM 753 N N . SER A 1 100 ? 13.223 4.291 -2.765 1.00 70.38 100 SER A N 1
ATOM 754 C CA . SER A 1 100 ? 12.771 5.040 -1.591 1.00 70.38 100 SER A CA 1
ATOM 755 C C . SER A 1 100 ? 13.311 4.504 -0.253 1.00 70.38 100 SER A C 1
ATOM 757 O O . SER A 1 100 ? 12.972 5.043 0.800 1.00 70.38 100 SER A O 1
ATOM 759 N N . GLY A 1 101 ? 14.111 3.428 -0.266 1.00 82.06 101 GLY A N 1
ATOM 760 C CA . GLY A 1 101 ? 14.572 2.728 0.942 1.00 82.06 101 GLY A CA 1
ATOM 761 C C . GLY A 1 101 ? 13.475 1.928 1.656 1.00 82.06 101 GLY A C 1
ATOM 762 O O . GLY A 1 101 ? 13.743 1.232 2.633 1.00 82.06 101 GLY A O 1
ATOM 763 N N . VAL A 1 102 ? 12.241 1.996 1.158 1.00 87.38 102 VAL A N 1
ATOM 764 C CA . VAL A 1 102 ? 11.103 1.174 1.562 1.00 87.38 102 VAL A CA 1
ATOM 765 C C . VAL A 1 102 ? 10.388 0.643 0.316 1.00 87.38 102 VAL A C 1
ATOM 767 O O . VAL A 1 102 ? 10.563 1.151 -0.793 1.00 87.38 102 VAL A O 1
ATOM 770 N N . PHE A 1 103 ? 9.561 -0.377 0.492 1.00 88.31 103 PHE A N 1
ATOM 771 C CA . PHE A 1 103 ? 8.652 -0.874 -0.537 1.00 88.31 103 PHE A CA 1
ATOM 772 C C . PHE A 1 103 ? 7.275 -1.139 0.072 1.00 88.31 103 PHE A C 1
ATOM 774 O O . PHE A 1 103 ? 7.141 -1.366 1.276 1.00 88.31 103 PHE A O 1
ATOM 781 N N . ALA A 1 104 ? 6.235 -1.092 -0.751 1.00 92.56 104 ALA A N 1
ATOM 782 C CA . ALA A 1 104 ? 4.871 -1.362 -0.336 1.00 92.56 104 ALA A CA 1
ATOM 783 C C . ALA A 1 104 ? 4.606 -2.868 -0.320 1.00 92.56 104 ALA A C 1
ATOM 785 O O . ALA A 1 104 ? 4.853 -3.547 -1.315 1.00 92.56 104 ALA A O 1
ATOM 786 N N . VAL A 1 105 ? 4.021 -3.373 0.762 1.00 94.31 105 VAL A N 1
ATOM 787 C CA . VAL A 1 105 ? 3.346 -4.674 0.802 1.00 94.31 105 VAL A CA 1
ATOM 788 C C . VAL A 1 105 ? 1.851 -4.417 0.707 1.00 94.31 105 VAL A C 1
ATOM 790 O O . VAL A 1 105 ? 1.317 -3.609 1.462 1.00 94.31 105 VAL A O 1
ATOM 793 N N . LEU A 1 106 ? 1.171 -5.102 -0.209 1.00 95.44 106 LEU A N 1
ATOM 794 C CA . LEU A 1 106 ? -0.257 -4.957 -0.450 1.00 95.44 106 LEU A CA 1
ATOM 795 C C . LEU A 1 106 ? -0.969 -6.313 -0.394 1.00 95.44 106 LEU A C 1
ATOM 797 O O . LEU A 1 106 ? -0.631 -7.241 -1.129 1.00 95.44 106 LEU A O 1
ATOM 801 N N . TYR A 1 107 ? -1.999 -6.390 0.437 1.00 96.06 107 TYR A N 1
ATOM 802 C CA . TYR A 1 107 ? -2.912 -7.514 0.574 1.00 96.06 107 TYR A CA 1
ATOM 803 C C . TYR A 1 107 ? -4.163 -7.246 -0.256 1.00 96.06 107 TYR A C 1
ATOM 805 O O . TYR A 1 107 ? -4.713 -6.144 -0.190 1.00 96.06 107 TYR A O 1
ATOM 813 N N . SER A 1 108 ? -4.641 -8.241 -1.002 1.00 95.25 108 SER A N 1
ATOM 814 C CA . SER A 1 108 ? -5.986 -8.221 -1.579 1.00 95.25 108 SER A CA 1
ATOM 815 C C . SER A 1 108 ? -6.918 -9.103 -0.766 1.00 95.25 108 SER A C 1
ATOM 817 O O . SER A 1 108 ? -6.598 -10.259 -0.483 1.00 95.25 108 SER A O 1
ATOM 819 N N . VAL A 1 109 ? -8.080 -8.556 -0.433 1.00 95.00 109 VAL A N 1
ATOM 820 C CA . VAL A 1 109 ? -9.117 -9.235 0.337 1.00 95.00 109 VAL A CA 1
ATOM 821 C C . VAL A 1 109 ? -10.291 -9.559 -0.578 1.00 95.00 109 VAL A C 1
ATOM 823 O O . VAL A 1 109 ? -10.832 -8.668 -1.239 1.00 95.00 109 VAL A O 1
ATOM 826 N N . VAL A 1 110 ? -10.684 -10.830 -0.600 1.00 92.50 110 VAL A N 1
ATOM 827 C CA . VAL A 1 110 ? -11.840 -11.349 -1.341 1.00 92.50 110 VAL A CA 1
ATOM 828 C C . VAL A 1 110 ? -12.678 -12.166 -0.366 1.00 92.50 110 VAL A C 1
ATOM 830 O O . VAL A 1 110 ? -12.143 -12.970 0.388 1.00 92.50 110 VAL A O 1
ATOM 833 N N . ASP A 1 111 ? -13.981 -11.889 -0.309 1.00 91.38 111 ASP A N 1
ATOM 834 C CA . ASP A 1 111 ? -14.929 -12.541 0.609 1.00 91.38 111 ASP A CA 1
ATOM 835 C C . ASP A 1 111 ? -14.497 -12.545 2.091 1.00 91.38 111 ASP A C 1
ATOM 837 O O . ASP A 1 111 ? -14.836 -13.435 2.866 1.00 91.38 111 ASP A O 1
ATOM 841 N N . GLY A 1 112 ? -13.773 -11.500 2.507 1.00 89.44 112 GLY A N 1
ATOM 842 C CA . GLY A 1 112 ? -13.289 -11.326 3.880 1.00 89.44 112 GLY A CA 1
ATOM 843 C C . GLY A 1 112 ? -11.977 -12.046 4.195 1.00 89.44 112 GLY A C 1
ATOM 844 O O . GLY A 1 112 ? -11.458 -11.869 5.295 1.00 89.44 112 GLY A O 1
ATOM 845 N N . GLU A 1 113 ? -11.420 -12.780 3.235 1.00 91.75 113 GLU A N 1
ATOM 846 C CA . GLU A 1 113 ? -10.166 -13.514 3.368 1.00 91.75 113 GLU A CA 1
ATOM 847 C C . GLU A 1 113 ? -9.056 -12.878 2.530 1.00 91.75 113 GLU A C 1
ATOM 849 O O . GLU A 1 113 ? -9.293 -12.266 1.487 1.00 91.75 113 GLU A O 1
ATOM 854 N N . ILE A 1 114 ? -7.814 -13.028 2.987 1.00 93.69 114 ILE A N 1
ATOM 855 C CA . ILE A 1 114 ? -6.644 -12.591 2.225 1.00 93.69 114 ILE A CA 1
ATOM 856 C C . ILE A 1 114 ? -6.435 -13.580 1.081 1.00 93.69 114 ILE A C 1
ATOM 858 O O . ILE A 1 114 ? -6.005 -14.710 1.294 1.00 93.69 114 ILE A O 1
ATOM 862 N N . GLU A 1 115 ? -6.698 -13.134 -0.141 1.00 92.31 115 GLU A N 1
ATOM 863 C CA . GLU A 1 115 ? -6.475 -13.937 -1.343 1.00 92.31 115 GLU A CA 1
ATOM 864 C C . GLU A 1 115 ? -5.013 -13.856 -1.798 1.00 92.31 115 GLU A C 1
ATOM 866 O O . GLU A 1 115 ? -4.451 -14.814 -2.329 1.00 92.31 115 GLU A O 1
ATOM 871 N N . ARG A 1 116 ? -4.381 -12.690 -1.614 1.00 91.62 116 ARG A N 1
ATOM 872 C CA . ARG A 1 116 ? -3.085 -12.401 -2.232 1.00 91.62 116 ARG A CA 1
ATOM 873 C C . ARG A 1 116 ? -2.284 -11.390 -1.446 1.00 91.62 116 ARG A C 1
ATOM 875 O O . ARG A 1 116 ? -2.842 -10.461 -0.870 1.00 91.62 116 ARG A O 1
ATOM 882 N N . VAL A 1 117 ? -0.965 -11.523 -1.541 1.00 93.06 117 VAL A N 1
ATOM 883 C CA . VAL A 1 117 ? 0.009 -10.548 -1.049 1.00 93.06 117 VAL A CA 1
ATOM 884 C C . VAL A 1 117 ? 0.984 -10.233 -2.178 1.00 93.06 117 VAL A C 1
ATOM 886 O O . VAL A 1 117 ? 1.471 -11.149 -2.844 1.00 93.06 117 VAL A O 1
ATOM 889 N N . ARG A 1 118 ? 1.241 -8.950 -2.439 1.00 90.81 118 ARG A N 1
ATOM 890 C CA . ARG A 1 118 ? 2.190 -8.488 -3.462 1.00 90.81 118 ARG A CA 1
ATOM 891 C C . ARG A 1 118 ? 3.038 -7.340 -2.934 1.00 90.81 118 ARG A C 1
ATOM 893 O O . ARG A 1 118 ? 2.569 -6.564 -2.109 1.00 90.81 118 ARG A O 1
ATOM 900 N N . SER A 1 119 ? 4.248 -7.223 -3.465 1.00 89.00 119 SER A N 1
ATOM 901 C CA . SER A 1 119 ? 5.170 -6.134 -3.154 1.00 89.00 119 SER A CA 1
ATOM 902 C C . SER A 1 119 ? 5.342 -5.210 -4.353 1.00 89.00 119 SER A C 1
ATOM 904 O O . SER A 1 119 ? 5.373 -5.688 -5.490 1.00 89.00 119 SER A O 1
ATOM 906 N N . TYR A 1 120 ? 5.454 -3.910 -4.094 1.00 87.81 120 TYR A N 1
ATOM 907 C CA . TYR A 1 120 ? 5.643 -2.875 -5.108 1.00 87.81 120 TYR A CA 1
ATOM 908 C C . TYR A 1 120 ? 6.656 -1.845 -4.630 1.00 87.81 120 TYR A C 1
ATOM 910 O O . TYR A 1 120 ? 6.642 -1.465 -3.460 1.00 87.81 120 TYR A O 1
ATOM 918 N N . SER A 1 121 ? 7.490 -1.340 -5.531 1.00 85.56 121 SER A N 1
ATOM 919 C CA . SER A 1 121 ? 8.339 -0.196 -5.211 1.00 85.56 121 SER A CA 1
ATOM 920 C C . SER A 1 121 ? 7.474 1.063 -5.048 1.00 85.56 121 SER A C 1
ATOM 922 O O . SER A 1 121 ? 6.378 1.166 -5.611 1.00 85.56 121 SER A O 1
ATOM 924 N N . MET A 1 122 ? 7.918 2.019 -4.234 1.00 87.38 122 MET A N 1
ATOM 925 C CA . MET A 1 122 ? 7.086 3.175 -3.860 1.00 87.38 122 MET A CA 1
ATOM 926 C C . MET A 1 122 ? 6.873 4.168 -5.003 1.00 87.38 122 MET A C 1
ATOM 928 O O . MET A 1 122 ? 5.885 4.902 -5.022 1.00 87.38 122 MET A O 1
ATOM 932 N N . GLU A 1 123 ? 7.787 4.183 -5.963 1.00 81.31 123 GLU A N 1
ATOM 933 C CA . GLU A 1 123 ? 7.726 4.975 -7.184 1.00 81.31 123 GLU A CA 1
ATOM 934 C C . GLU A 1 123 ? 6.684 4.457 -8.188 1.00 81.31 123 GLU A C 1
ATOM 936 O O . GLU A 1 123 ? 6.316 5.179 -9.119 1.00 81.31 123 GLU A O 1
ATOM 941 N N . CYS A 1 124 ? 6.186 3.226 -8.017 1.00 83.31 124 CYS A N 1
ATOM 942 C CA . CYS A 1 124 ? 5.205 2.652 -8.926 1.00 83.31 124 CYS A CA 1
ATOM 943 C C . CYS A 1 124 ? 3.846 3.354 -8.779 1.00 83.31 124 CYS A C 1
ATOM 945 O O . CYS A 1 124 ? 3.373 3.647 -7.677 1.00 83.31 124 CYS A O 1
ATOM 947 N N . VAL A 1 125 ? 3.161 3.559 -9.905 1.00 88.12 125 VAL A N 1
ATOM 948 C CA . VAL A 1 125 ? 1.755 3.982 -9.897 1.00 88.12 125 VAL A CA 1
ATOM 949 C C . VAL A 1 125 ? 0.882 2.742 -9.741 1.00 88.12 125 VAL A C 1
ATOM 951 O O . VAL A 1 125 ? 0.942 1.847 -10.582 1.00 88.12 125 VAL A O 1
ATOM 954 N N . LEU A 1 126 ? 0.066 2.686 -8.691 1.00 91.06 126 LEU A N 1
ATOM 955 C CA . LEU A 1 126 ? -0.841 1.569 -8.417 1.00 91.06 126 LEU A CA 1
ATOM 956 C C . LEU A 1 126 ? -2.278 1.971 -8.757 1.00 91.06 126 LEU A C 1
ATOM 958 O O . LEU A 1 126 ? -2.808 2.915 -8.188 1.00 91.06 126 LEU A O 1
ATOM 962 N N . ASP A 1 127 ? -2.930 1.264 -9.667 1.00 92.94 127 ASP A N 1
ATOM 963 C CA . ASP A 1 127 ? -4.321 1.496 -10.051 1.00 92.94 127 ASP A CA 1
ATOM 964 C C . ASP A 1 127 ? -5.245 0.534 -9.303 1.00 92.94 127 ASP A C 1
ATOM 966 O O . ASP A 1 127 ? -5.197 -0.685 -9.494 1.00 92.94 127 ASP A O 1
ATOM 970 N N . ALA A 1 128 ? -6.084 1.096 -8.435 1.00 95.31 128 ALA A N 1
ATOM 971 C CA . ALA A 1 128 ? -7.022 0.346 -7.611 1.00 95.31 128 ALA A CA 1
ATOM 972 C C . ALA A 1 128 ? -8.349 0.018 -8.320 1.00 95.31 128 ALA A C 1
ATOM 974 O O . ALA A 1 128 ? -9.173 -0.690 -7.737 1.00 95.31 128 ALA A O 1
ATOM 975 N N . ASN A 1 129 ? -8.565 0.496 -9.548 1.00 94.50 129 ASN A N 1
ATOM 976 C CA . ASN A 1 129 ? -9.740 0.230 -10.384 1.00 94.50 129 ASN A CA 1
ATOM 977 C C . ASN A 1 129 ? -11.091 0.377 -9.646 1.00 94.50 129 ASN A C 1
ATOM 979 O O . ASN A 1 129 ? -11.911 -0.537 -9.564 1.00 94.50 129 ASN A O 1
ATOM 983 N N . GLY A 1 130 ? -11.291 1.535 -9.030 1.00 96.12 130 GLY A N 1
ATOM 984 C CA . GLY A 1 130 ? -12.459 1.926 -8.241 1.00 96.12 130 GLY A CA 1
ATOM 985 C C . GLY A 1 130 ? -12.483 1.396 -6.805 1.00 96.12 130 GLY A C 1
ATOM 986 O O . GLY A 1 130 ? -13.409 1.717 -6.062 1.00 96.12 130 GLY A O 1
ATOM 987 N N . ALA A 1 131 ? -11.507 0.586 -6.390 1.00 96.75 131 ALA A N 1
ATOM 988 C CA . ALA A 1 131 ? -11.525 -0.051 -5.079 1.00 96.75 131 ALA A CA 1
ATOM 989 C C . ALA A 1 131 ? -11.106 0.878 -3.932 1.00 96.75 131 ALA A C 1
ATOM 991 O O . ALA A 1 131 ? -10.298 1.798 -4.087 1.00 96.75 131 ALA A O 1
ATOM 992 N N . ALA A 1 132 ? -11.605 0.554 -2.740 1.00 96.62 132 ALA A N 1
ATOM 993 C CA . ALA A 1 132 ? -11.094 1.110 -1.501 1.00 96.62 132 ALA A CA 1
ATOM 994 C C . ALA A 1 132 ? -9.755 0.463 -1.117 1.00 96.62 132 ALA A C 1
ATOM 996 O O . ALA A 1 132 ? -9.564 -0.747 -1.284 1.00 96.62 132 ALA A O 1
ATOM 997 N N . VAL A 1 133 ? -8.859 1.282 -0.569 1.00 97.62 133 VAL A N 1
ATOM 998 C CA . VAL A 1 133 ? -7.553 0.889 -0.043 1.00 97.62 133 VAL A CA 1
ATOM 999 C C . VAL A 1 133 ? -7.406 1.427 1.375 1.00 97.62 133 VAL A C 1
ATOM 1001 O O . VAL A 1 133 ? -7.593 2.619 1.616 1.00 97.62 133 VAL A O 1
ATOM 1004 N N . THR A 1 134 ? -7.046 0.562 2.316 1.00 97.69 134 THR A N 1
ATOM 1005 C CA . THR A 1 134 ? -6.591 0.974 3.645 1.00 97.69 134 THR A CA 1
ATOM 1006 C C . THR A 1 134 ? -5.073 1.014 3.635 1.00 97.69 134 THR A C 1
ATOM 1008 O O . THR A 1 134 ? -4.443 -0.009 3.384 1.00 97.69 134 THR A O 1
ATOM 1011 N N . TRP A 1 135 ? -4.489 2.175 3.911 1.00 97.50 135 TRP A N 1
ATOM 1012 C CA . TRP A 1 135 ? -3.045 2.322 4.066 1.00 97.50 135 TRP A CA 1
ATOM 1013 C C . TRP A 1 135 ? -2.692 2.390 5.552 1.00 97.50 135 TRP A C 1
ATOM 1015 O O . TRP A 1 135 ? -3.233 3.227 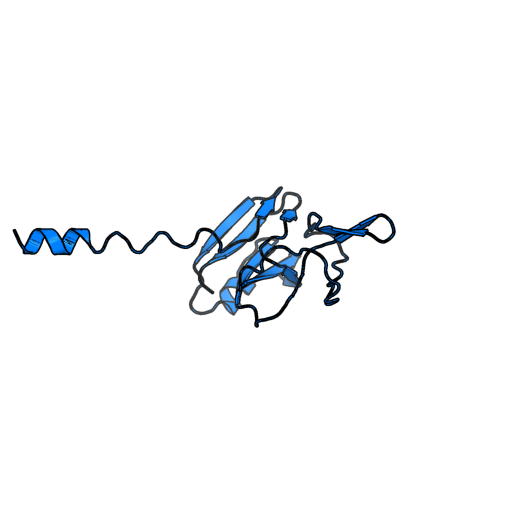6.268 1.00 97.50 135 TRP A O 1
ATOM 1025 N N . ILE A 1 136 ? -1.833 1.495 6.034 1.00 97.25 136 ILE A N 1
ATOM 1026 C CA . ILE A 1 136 ? -1.396 1.448 7.429 1.00 97.25 136 ILE A CA 1
ATOM 1027 C C . ILE A 1 136 ? -0.054 2.175 7.542 1.00 97.25 136 ILE A C 1
ATOM 1029 O O . ILE A 1 136 ? 0.951 1.763 6.964 1.00 97.25 136 ILE A O 1
ATOM 1033 N N . GLU A 1 137 ? -0.053 3.271 8.289 1.00 95.19 137 GLU A N 1
ATOM 1034 C CA . GLU A 1 137 ? 1.099 4.140 8.512 1.00 95.19 137 GLU 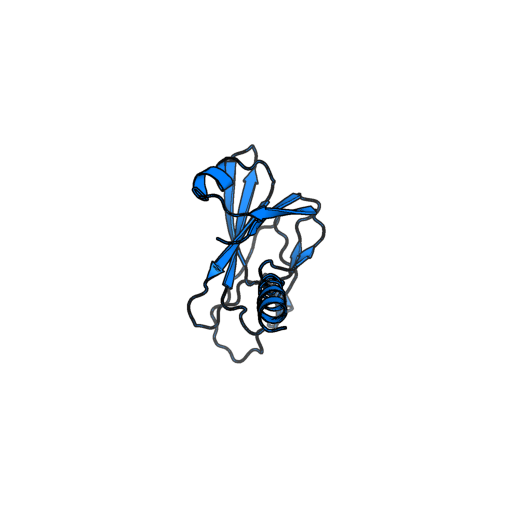A CA 1
ATOM 1035 C C . GLU A 1 137 ? 1.855 3.736 9.782 1.00 95.19 137 GLU A C 1
ATOM 1037 O O . GLU A 1 137 ? 1.246 3.356 10.782 1.00 95.19 137 GLU A O 1
ATOM 1042 N N . GLY A 1 138 ? 3.183 3.874 9.773 1.00 90.44 138 GLY A N 1
ATOM 1043 C CA . GLY A 1 138 ? 4.010 3.646 10.964 1.00 90.44 138 GLY A CA 1
ATOM 1044 C C . GLY A 1 138 ? 4.213 2.177 11.350 1.00 90.44 138 GLY A C 1
ATOM 1045 O O . GLY A 1 138 ? 4.368 1.897 12.536 1.00 90.44 138 GLY A O 1
ATOM 1046 N N . VAL A 1 139 ? 4.183 1.270 10.366 1.00 90.81 139 VAL A N 1
ATOM 1047 C CA . VAL A 1 139 ? 4.662 -0.120 10.496 1.00 90.81 139 VAL A CA 1
ATOM 1048 C C . VAL A 1 139 ? 6.185 -0.136 10.538 1.00 90.81 139 VAL A C 1
ATOM 1050 O O . VAL A 1 139 ? 6.730 -0.711 11.504 1.00 90.81 139 VAL A O 1
#

Foldseek 3Di:
DVVVVVVVPPPPPDPPDVLWAAAEPQEAEDEDEQDPCNPCVVLVDPFQKEKGKDFDDDDDWAFAAFDDDDPDTDRDEAEPPDDDTDTDNDPPPDPDPDFPRIWMWMFGDDPSDGPDIGIHTRHHYYYDNHTYYYYYPDD

Radius of gyration: 18.29 Å; chains: 1; bounding box: 37×50×57 Å

pLDDT: mean 77.56, std 19.35, range [39.44, 97.94]

Sequence (139 aa):
MRKLALAAALVLFAATAFAQQPRIVHGTVTSVAASADLGAQIRGSRTKYIGYAVPQIEGEHVMCCFQNYGDFRSGGTCKLDHEGNFFSNDDRDELHPVSSGVFAVLYSVVDGEIERVRSYSMECVLDANGAAVTWIEGV